Protein AF-A0A5B7J741-F1 (afdb_monomer)

Nearest PDB structures (foldseek):
  6kun-assembly1_A-2  TM=9.469E-01  e=1.912E-02  Oryza sativa Indi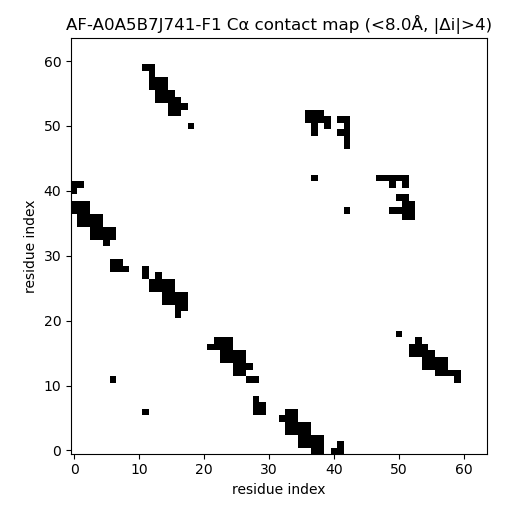ca Group
  6kwb-assembly2_B  TM=9.453E-01  e=2.951E-02  Arabidopsis thaliana
  6xjj-assembly1_A  TM=9.300E-01  e=2.774E-02  Talaromyces stipitatus ATCC 10500
  6ttn-assembly1_A  TM=8.766E-01  e=8.471E-02  Datura metel
  6tto-assembly1_A  TM=8.707E-01  e=1.086E-01  Datura metel

Foldseek 3Di:
DKDKAQDDQVFWFKWWQDPPPRDIDTDHHDPPDIDIFDDPVNCVVVVNPDPGTHIDGDDPPDDD

Mean predicted aligned error: 3.81 Å

Structure (mmCIF, N/CA/C/O backbone):
data_AF-A0A5B7J741-F1
#
_entry.id   AF-A0A5B7J741-F1
#
loop_
_atom_site.group_PDB
_atom_site.id
_atom_site.type_symbol
_atom_site.label_atom_id
_atom_site.label_alt_id
_atom_site.label_comp_id
_atom_site.label_asym_id
_atom_site.label_entity_id
_atom_site.label_seq_id
_atom_site.pdbx_PDB_ins_code
_atom_site.Cartn_x
_atom_site.Cartn_y
_atom_site.Cartn_z
_atom_site.occupancy
_atom_site.B_iso_or_equiv
_atom_site.auth_seq_id
_atom_site.auth_comp_id
_atom_site.auth_asym_id
_atom_site.auth_atom_id
_atom_site.pdbx_PDB_model_num
ATOM 1 N N . MET A 1 1 ? -15.262 -2.192 3.454 1.00 89.81 1 MET A N 1
ATOM 2 C CA . MET A 1 1 ? -14.859 -1.980 2.052 1.00 89.81 1 MET A CA 1
ATOM 3 C C . MET A 1 1 ? -13.348 -2.019 1.899 1.00 89.81 1 MET A C 1
ATOM 5 O O . MET A 1 1 ? -12.634 -1.270 2.559 1.00 89.81 1 MET A O 1
ATOM 9 N N . VAL A 1 2 ? -12.884 -2.932 1.056 1.00 97.12 2 VAL A N 1
ATOM 10 C CA . VAL A 1 2 ? -11.468 -3.189 0.788 1.00 97.12 2 VAL A CA 1
ATOM 11 C C . VAL A 1 2 ? -11.255 -3.262 -0.719 1.00 97.12 2 VAL A C 1
ATOM 13 O O . VAL A 1 2 ? -12.191 -3.592 -1.446 1.00 97.12 2 VAL A O 1
ATOM 16 N N . THR A 1 3 ? -10.033 -2.993 -1.160 1.00 97.88 3 THR A N 1
ATOM 17 C CA . THR A 1 3 ? -9.586 -3.246 -2.535 1.00 97.88 3 THR A CA 1
ATOM 18 C C . THR A 1 3 ? -8.502 -4.312 -2.497 1.00 97.88 3 THR A C 1
ATOM 20 O O . THR A 1 3 ? -7.581 -4.206 -1.688 1.00 97.88 3 THR A O 1
ATOM 23 N N . LEU A 1 4 ? -8.603 -5.320 -3.363 1.00 97.88 4 LEU A N 1
ATOM 24 C CA . LEU A 1 4 ? -7.552 -6.312 -3.581 1.00 97.88 4 LEU A CA 1
ATOM 25 C C . LEU A 1 4 ? -6.822 -5.974 -4.877 1.00 97.88 4 LEU A C 1
ATOM 27 O O . LEU A 1 4 ? -7.459 -5.769 -5.907 1.00 97.88 4 LEU A O 1
ATOM 31 N N . LEU A 1 5 ? -5.498 -5.904 -4.810 1.00 97.19 5 LEU A N 1
ATOM 32 C CA . LEU A 1 5 ? -4.638 -5.539 -5.925 1.00 97.19 5 LEU A CA 1
ATOM 33 C C . LEU A 1 5 ? -3.624 -6.655 -6.179 1.00 97.19 5 LEU A C 1
ATOM 35 O O . LEU A 1 5 ? -2.859 -7.023 -5.284 1.00 97.19 5 LEU A O 1
ATOM 39 N N . ALA A 1 6 ? -3.613 -7.166 -7.408 1.00 96.75 6 ALA A N 1
ATOM 40 C CA . ALA A 1 6 ? -2.518 -7.984 -7.909 1.00 96.75 6 ALA A CA 1
ATOM 41 C C . ALA A 1 6 ? -1.355 -7.072 -8.314 1.00 96.75 6 ALA A C 1
ATOM 43 O O . ALA A 1 6 ? -1.563 -6.049 -8.965 1.00 96.75 6 ALA A O 1
ATOM 44 N N . THR A 1 7 ? -0.142 -7.441 -7.914 1.00 95.62 7 THR A N 1
ATOM 45 C CA . THR A 1 7 ? 1.094 -6.763 -8.315 1.00 95.62 7 THR A CA 1
ATOM 46 C C . THR A 1 7 ? 1.931 -7.702 -9.167 1.00 95.62 7 THR A C 1
ATOM 48 O O . THR A 1 7 ? 1.773 -8.921 -9.081 1.00 95.62 7 THR A O 1
ATOM 51 N N . PHE A 1 8 ? 2.837 -7.140 -9.959 1.00 94.19 8 PHE A N 1
ATOM 52 C CA . PHE A 1 8 ? 3.715 -7.880 -10.861 1.00 94.19 8 PHE A CA 1
ATOM 53 C C . PHE A 1 8 ? 5.131 -7.319 -10.749 1.00 94.19 8 PHE A C 1
ATOM 55 O O . PHE A 1 8 ? 5.303 -6.132 -10.470 1.00 94.19 8 PHE A O 1
ATOM 62 N N . GLN A 1 9 ? 6.135 -8.172 -10.942 1.00 92.31 9 GLN A N 1
ATOM 63 C CA . GLN A 1 9 ? 7.543 -7.813 -10.763 1.00 92.31 9 GLN A CA 1
ATOM 64 C C . GLN A 1 9 ? 7.988 -6.709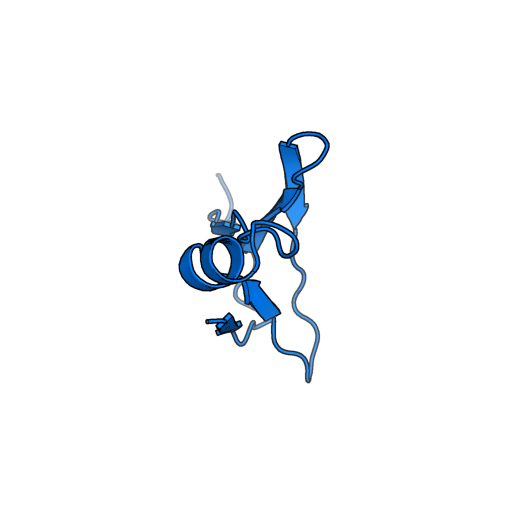 -11.736 1.00 92.31 9 GLN A C 1
ATOM 66 O O . GLN A 1 9 ? 8.818 -5.874 -11.392 1.00 92.31 9 GLN A O 1
ATOM 71 N N . GLU A 1 10 ? 7.411 -6.696 -12.935 1.00 93.19 10 GLU A N 1
ATOM 72 C CA . GLU A 1 10 ? 7.720 -5.778 -14.030 1.00 93.19 10 GLU A CA 1
ATOM 73 C C . GLU A 1 10 ? 7.145 -4.370 -13.813 1.00 93.19 10 GLU A C 1
ATOM 75 O O . GLU A 1 10 ? 7.547 -3.434 -14.500 1.00 93.19 10 GLU A O 1
ATOM 80 N N . TYR A 1 11 ? 6.230 -4.207 -12.850 1.00 92.12 11 TYR A N 1
ATOM 81 C CA . TYR A 1 11 ? 5.537 -2.946 -12.575 1.00 92.12 11 TYR A CA 1
ATOM 82 C C . TYR A 1 11 ? 5.676 -2.536 -11.095 1.00 92.12 11 TYR A C 1
ATOM 84 O O . TYR A 1 11 ? 4.702 -2.612 -10.335 1.00 92.12 11 TYR A O 1
ATOM 92 N N . PRO A 1 12 ? 6.881 -2.121 -10.649 1.00 92.75 12 PRO A N 1
ATOM 93 C CA . PRO A 1 12 ? 7.084 -1.593 -9.305 1.00 92.75 12 PRO A CA 1
ATOM 94 C C . PRO A 1 12 ? 6.585 -0.140 -9.185 1.00 92.75 12 PRO A C 1
ATOM 96 O O . PRO A 1 12 ? 6.068 0.446 -10.133 1.00 92.75 12 PRO A O 1
ATOM 99 N N . GLY A 1 13 ? 6.726 0.449 -7.993 1.00 95.00 13 GLY A N 1
ATOM 100 C CA . GLY A 1 13 ? 6.401 1.861 -7.740 1.00 95.00 13 GLY A CA 1
ATOM 101 C C . GLY A 1 13 ? 5.181 2.094 -6.850 1.00 95.00 13 GLY A C 1
ATOM 102 O O . GLY A 1 13 ? 4.889 3.237 -6.498 1.00 95.00 13 GLY A O 1
ATOM 103 N N . LEU A 1 14 ? 4.475 1.037 -6.433 1.00 97.19 14 LEU A N 1
ATOM 104 C CA . LEU A 1 14 ? 3.441 1.161 -5.409 1.00 97.19 14 LEU A CA 1
ATOM 105 C C . LEU A 1 14 ? 4.075 1.517 -4.062 1.00 97.19 14 LEU A C 1
ATOM 107 O O . LEU A 1 14 ? 4.909 0.785 -3.531 1.00 97.19 14 LEU A O 1
ATOM 111 N N . GLN A 1 15 ? 3.610 2.617 -3.484 1.00 97.81 15 GLN A N 1
ATOM 112 C CA . GLN A 1 15 ? 4.074 3.136 -2.207 1.00 97.81 15 GLN A CA 1
ATOM 113 C C . GLN A 1 15 ? 2.899 3.406 -1.277 1.00 97.81 15 GLN A C 1
ATOM 115 O O . GLN A 1 15 ? 1.847 3.886 -1.706 1.00 97.81 15 GLN A O 1
ATOM 120 N N . VAL A 1 16 ? 3.089 3.154 0.015 1.00 97.69 16 VAL A N 1
ATOM 121 C CA . VAL A 1 16 ? 2.130 3.503 1.069 1.00 97.69 16 VAL A CA 1
ATOM 122 C C . VAL A 1 16 ? 2.734 4.519 2.022 1.00 97.69 16 VAL A C 1
ATOM 124 O O . VAL A 1 16 ? 3.917 4.468 2.344 1.00 97.69 16 VAL A O 1
ATOM 127 N N . ARG A 1 17 ? 1.910 5.453 2.493 1.00 97.81 17 ARG A N 1
ATOM 128 C CA . ARG A 1 17 ? 2.288 6.395 3.542 1.00 97.81 17 ARG A CA 1
ATOM 129 C C . ARG A 1 17 ? 1.907 5.819 4.899 1.00 97.81 17 ARG A C 1
ATOM 131 O O . ARG A 1 17 ? 0.723 5.608 5.174 1.00 97.81 17 ARG A O 1
ATOM 138 N N . TRP A 1 18 ? 2.898 5.596 5.751 1.00 96.19 18 TRP A N 1
ATOM 139 C CA . TRP A 1 18 ? 2.687 5.135 7.112 1.00 96.19 18 TRP A CA 1
ATOM 140 C C . TRP A 1 18 ? 1.995 6.206 7.952 1.00 96.19 18 TRP A C 1
ATOM 142 O O . TRP A 1 18 ? 2.307 7.391 7.880 1.00 96.19 18 TRP A O 1
ATOM 152 N N . TRP A 1 19 ? 1.027 5.793 8.763 1.00 92.75 19 TRP A N 1
ATOM 153 C CA . TRP A 1 19 ? 0.155 6.731 9.471 1.00 92.75 19 TRP A CA 1
ATOM 154 C C . TRP A 1 19 ? 0.797 7.361 10.713 1.00 92.75 19 TRP A C 1
ATOM 156 O O . TRP A 1 19 ? 0.306 8.389 11.171 1.00 92.75 19 TRP A O 1
ATOM 166 N N . LYS A 1 20 ? 1.846 6.748 11.285 1.00 94.06 20 LYS A N 1
ATOM 167 C CA . LYS A 1 20 ? 2.468 7.246 12.526 1.00 94.06 20 LYS A CA 1
ATOM 168 C C . LYS A 1 20 ? 3.405 8.425 12.285 1.00 94.06 20 LYS A C 1
ATOM 170 O O . LYS A 1 20 ? 3.413 9.354 13.080 1.00 94.06 20 LYS A O 1
ATOM 175 N N . ASP A 1 21 ? 4.191 8.368 11.217 1.00 96.94 21 ASP A N 1
ATOM 176 C CA . ASP A 1 21 ? 5.295 9.300 10.954 1.00 96.94 21 ASP A CA 1
ATOM 177 C C . ASP A 1 21 ? 5.288 9.863 9.525 1.00 96.94 21 ASP A C 1
ATOM 179 O O . ASP A 1 21 ? 6.188 10.608 9.151 1.00 96.94 21 ASP A O 1
ATOM 183 N N . ASN A 1 22 ? 4.269 9.538 8.723 1.00 95.81 22 ASN A N 1
ATOM 184 C CA . ASN A 1 22 ? 4.172 9.908 7.311 1.00 95.81 22 ASN A CA 1
ATOM 185 C C . ASN A 1 22 ? 5.322 9.392 6.431 1.00 95.81 22 ASN A C 1
ATOM 187 O O . ASN A 1 22 ? 5.477 9.874 5.306 1.00 95.81 22 ASN A O 1
ATOM 191 N N . SER A 1 23 ? 6.087 8.399 6.894 1.00 97.81 23 SER A N 1
ATOM 192 C CA . SER A 1 23 ? 7.107 7.740 6.080 1.00 97.81 23 SER A CA 1
ATOM 193 C C . SER A 1 23 ? 6.483 7.061 4.865 1.00 97.81 23 SER A C 1
ATOM 195 O O . SER A 1 23 ? 5.326 6.634 4.879 1.00 97.81 23 SER A O 1
ATOM 197 N N . ILE A 1 24 ? 7.251 6.992 3.784 1.00 97.81 24 ILE A N 1
ATOM 198 C CA . ILE A 1 24 ? 6.856 6.303 2.561 1.00 97.81 24 ILE A CA 1
ATOM 199 C C . ILE A 1 24 ? 7.507 4.927 2.568 1.00 97.81 24 ILE A C 1
ATOM 201 O O . ILE A 1 24 ? 8.710 4.816 2.780 1.00 97.81 24 ILE A O 1
ATOM 205 N N . ILE A 1 25 ? 6.701 3.897 2.336 1.00 97.25 25 ILE A N 1
ATOM 206 C CA . ILE A 1 25 ? 7.124 2.501 2.324 1.00 97.25 25 ILE A CA 1
ATOM 207 C C . ILE A 1 25 ? 6.805 1.929 0.944 1.00 97.25 25 ILE A C 1
ATOM 209 O O . ILE A 1 25 ? 5.647 1.962 0.517 1.00 97.25 25 ILE A O 1
ATOM 213 N N . ASP A 1 26 ? 7.818 1.402 0.261 1.00 96.81 26 ASP A N 1
ATOM 214 C CA . ASP A 1 26 ? 7.633 0.653 -0.980 1.00 96.81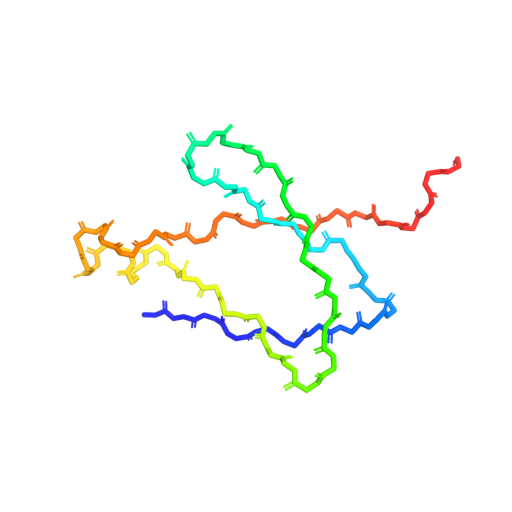 26 ASP A CA 1
ATOM 215 C C . ASP A 1 26 ? 6.928 -0.676 -0.708 1.00 96.81 26 ASP A C 1
ATOM 217 O O . ASP A 1 26 ? 7.217 -1.381 0.263 1.00 96.81 26 ASP A O 1
ATOM 221 N N . VAL A 1 27 ? 5.996 -1.030 -1.588 1.00 96.69 27 VAL A N 1
ATOM 222 C CA . VAL A 1 27 ? 5.279 -2.301 -1.537 1.00 96.69 27 VAL A CA 1
ATOM 223 C C . VAL A 1 27 ? 5.870 -3.222 -2.603 1.00 96.69 27 VAL A C 1
ATOM 225 O O . VAL A 1 27 ? 5.515 -3.093 -3.777 1.00 96.69 27 VAL A O 1
ATOM 228 N N . PRO A 1 28 ?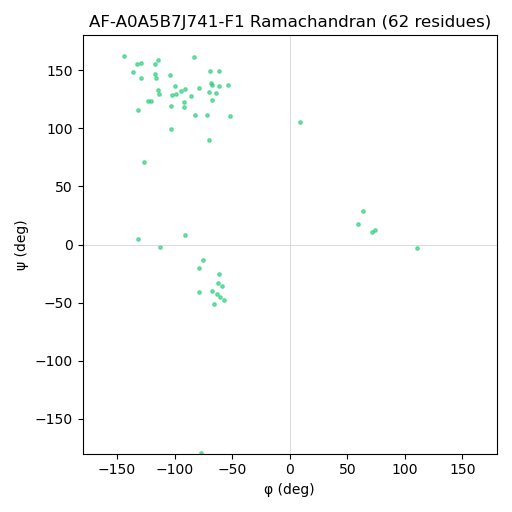 6.771 -4.151 -2.236 1.00 94.31 28 PRO A N 1
ATOM 229 C CA . PRO A 1 28 ? 7.370 -5.052 -3.207 1.00 94.31 28 PRO A CA 1
ATOM 230 C C . PRO A 1 28 ? 6.335 -6.045 -3.737 1.00 94.31 28 PRO A C 1
ATOM 232 O O . PRO A 1 28 ? 5.424 -6.477 -3.020 1.00 94.31 28 PRO A O 1
ATOM 235 N N . HIS A 1 29 ? 6.509 -6.460 -4.991 1.00 95.19 29 HIS A N 1
ATOM 236 C CA . HIS A 1 29 ? 5.799 -7.623 -5.498 1.00 95.19 29 HIS A CA 1
ATOM 237 C C . HIS A 1 29 ? 6.190 -8.870 -4.690 1.00 95.19 29 HIS A C 1
ATOM 239 O O . HIS A 1 29 ? 7.364 -9.100 -4.393 1.00 95.19 29 HIS A O 1
ATOM 245 N N . LYS A 1 30 ? 5.194 -9.690 -4.342 1.00 96.56 30 LYS A N 1
ATOM 246 C CA . LYS A 1 30 ? 5.401 -10.991 -3.709 1.00 96.56 30 LYS A CA 1
ATOM 247 C C . LYS A 1 30 ? 4.567 -12.044 -4.447 1.00 96.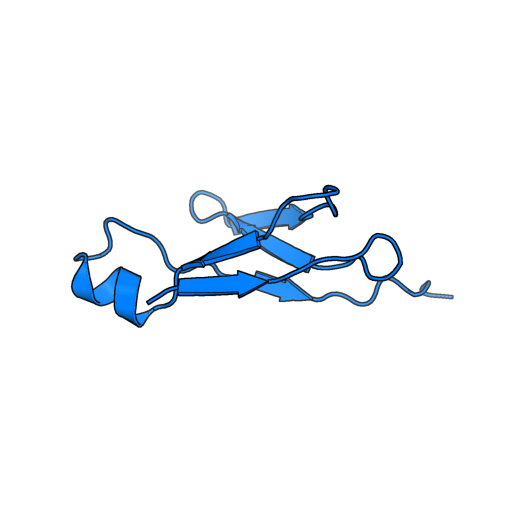56 30 LYS A C 1
ATOM 249 O O . LYS A 1 30 ? 3.337 -11.962 -4.399 1.00 96.56 30 LYS A O 1
ATOM 254 N N . PRO A 1 31 ? 5.197 -13.040 -5.095 1.00 95.94 31 PRO A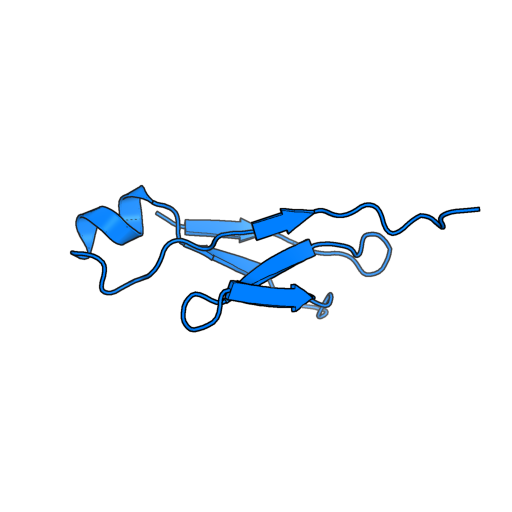 N 1
ATOM 255 C CA . PRO A 1 31 ? 4.474 -14.075 -5.827 1.00 95.94 31 PRO A CA 1
ATOM 256 C C . PRO A 1 31 ? 3.419 -14.776 -4.961 1.00 95.94 31 PRO A C 1
ATOM 258 O O . PRO A 1 31 ? 3.650 -15.069 -3.784 1.00 95.94 31 PRO A O 1
ATOM 261 N N . GLY A 1 32 ? 2.237 -15.013 -5.534 1.00 96.81 32 GLY A N 1
ATOM 262 C CA . GLY A 1 32 ? 1.110 -15.660 -4.849 1.00 96.81 32 GLY A CA 1
ATOM 263 C C . GLY A 1 32 ? 0.415 -14.813 -3.774 1.00 96.81 32 GLY A C 1
ATOM 264 O O . GLY A 1 32 ? -0.388 -15.352 -3.019 1.00 96.81 32 GLY A O 1
ATOM 265 N N . HIS A 1 33 ? 0.715 -13.513 -3.673 1.00 96.88 33 HIS A N 1
ATOM 266 C CA . HIS A 1 33 ? 0.082 -12.606 -2.713 1.00 96.88 33 HIS A CA 1
ATOM 267 C C . HIS A 1 33 ? -0.699 -11.493 -3.419 1.00 96.88 33 HIS A C 1
ATOM 269 O O . HIS A 1 33 ? -0.399 -11.113 -4.549 1.00 96.88 33 HIS A O 1
ATOM 275 N N . LEU A 1 34 ? -1.686 -10.945 -2.710 1.00 97.62 34 LEU A N 1
ATOM 276 C CA . LEU A 1 34 ? -2.416 -9.740 -3.096 1.00 97.62 34 LEU A CA 1
ATOM 277 C C . LEU A 1 34 ? -2.176 -8.647 -2.058 1.00 97.62 34 LEU A C 1
ATOM 279 O O . LEU A 1 34 ? -2.079 -8.922 -0.859 1.00 97.62 34 LEU A O 1
ATOM 283 N N . VAL A 1 35 ? -2.138 -7.400 -2.515 1.00 97.50 35 VAL A N 1
ATOM 284 C CA . VAL A 1 35 ? -2.135 -6.231 -1.636 1.00 97.50 35 VAL A CA 1
ATOM 285 C C . VAL A 1 35 ? -3.581 -5.885 -1.292 1.00 97.50 35 VAL A C 1
ATOM 287 O O . VAL A 1 35 ? -4.416 -5.730 -2.182 1.00 97.50 35 VAL A O 1
ATOM 290 N N . MET A 1 36 ? -3.883 -5.746 -0.001 1.00 97.50 36 MET A N 1
ATOM 291 C CA . MET A 1 36 ? -5.191 -5.295 0.473 1.00 97.50 36 MET A CA 1
ATOM 292 C C . MET A 1 36 ? -5.112 -3.834 0.915 1.00 97.50 36 MET A C 1
ATOM 294 O O . MET A 1 36 ? -4.410 -3.505 1.870 1.00 97.50 36 MET A O 1
ATOM 298 N N . ASN A 1 37 ? -5.885 -2.966 0.266 1.00 96.56 37 ASN A N 1
ATOM 299 C CA . ASN A 1 37 ? -6.054 -1.578 0.684 1.00 96.56 37 ASN A CA 1
ATOM 300 C C . ASN A 1 37 ? -7.357 -1.405 1.465 1.00 96.56 37 ASN A C 1
ATOM 302 O O . ASN A 1 37 ? -8.415 -1.897 1.063 1.00 96.56 37 ASN A O 1
ATOM 306 N N . ILE A 1 38 ? -7.288 -0.656 2.564 1.00 97.81 38 ILE A N 1
ATOM 307 C CA . ILE A 1 38 ? -8.453 -0.273 3.362 1.00 97.81 38 ILE A CA 1
ATOM 308 C C . ILE A 1 38 ? -8.963 1.067 2.835 1.00 97.81 38 ILE A C 1
ATOM 310 O O . ILE A 1 38 ? -8.218 2.044 2.798 1.00 97.81 38 ILE A O 1
ATOM 314 N N . GLY A 1 39 ? -10.233 1.116 2.429 1.00 97.00 39 GLY A N 1
ATOM 315 C CA . GLY A 1 39 ? -10.866 2.348 1.955 1.00 97.00 39 GLY A CA 1
ATOM 316 C C . GLY A 1 39 ? -11.400 3.230 3.087 1.00 97.00 39 GLY A C 1
ATOM 317 O O . GLY A 1 39 ? -11.662 2.753 4.196 1.00 97.00 39 GLY A O 1
ATOM 318 N N . ASP A 1 40 ? -11.641 4.508 2.778 1.00 97.00 40 ASP A N 1
ATOM 319 C CA . ASP A 1 40 ? -12.171 5.489 3.737 1.00 97.00 40 ASP A CA 1
ATOM 320 C C . ASP A 1 40 ? -13.532 5.062 4.314 1.00 97.00 40 ASP A C 1
ATOM 322 O O . ASP A 1 40 ? -13.762 5.229 5.510 1.00 97.00 40 ASP A O 1
ATOM 326 N N . LEU A 1 41 ? -14.396 4.409 3.523 1.00 97.75 41 LEU A N 1
ATOM 327 C CA . LEU A 1 41 ? -15.681 3.897 4.015 1.00 97.75 41 LEU A CA 1
ATOM 328 C C . LEU A 1 41 ? -15.499 2.863 5.136 1.00 97.75 41 LEU A C 1
ATOM 330 O O . LEU A 1 41 ? -16.158 2.954 6.164 1.00 97.75 41 LEU A O 1
ATOM 334 N N . LEU A 1 42 ? -14.579 1.900 4.985 1.00 97.38 42 LEU A N 1
ATOM 335 C CA . LEU A 1 42 ? -14.331 0.903 6.036 1.00 97.38 42 LEU A CA 1
ATOM 336 C C . LEU A 1 42 ? -13.711 1.535 7.278 1.00 97.38 42 LEU A C 1
ATOM 338 O O . LEU A 1 42 ? -14.075 1.188 8.400 1.00 97.38 42 LEU A O 1
ATOM 342 N N . SER A 1 43 ? -12.783 2.466 7.073 1.00 97.50 43 SER A N 1
ATOM 343 C CA . SER A 1 43 ? -12.208 3.251 8.161 1.00 97.50 43 SER A CA 1
ATOM 344 C C . SER A 1 43 ? -13.311 3.984 8.932 1.00 97.50 43 SER A C 1
ATOM 346 O O . SER A 1 43 ? -13.373 3.884 10.153 1.00 97.50 43 SER A O 1
ATOM 348 N N . HIS A 1 44 ? -14.236 4.649 8.237 1.00 97.75 44 HIS A N 1
ATOM 349 C CA . HIS A 1 44 ? -15.337 5.382 8.857 1.00 97.75 44 HIS A CA 1
ATOM 350 C C . HIS A 1 44 ? -16.320 4.461 9.594 1.00 97.75 44 HIS A C 1
ATOM 352 O O . HIS A 1 44 ? -16.569 4.662 10.780 1.00 97.75 44 HIS A O 1
ATOM 358 N N . THR A 1 45 ? -16.815 3.401 8.946 1.00 97.94 45 THR A N 1
ATOM 359 C CA . THR A 1 45 ? -17.759 2.450 9.561 1.00 97.94 45 THR A CA 1
ATOM 360 C C . THR A 1 45 ? -17.164 1.730 10.776 1.00 97.94 45 THR A C 1
ATOM 362 O O . THR A 1 45 ? -17.897 1.324 11.671 1.00 97.94 45 THR A O 1
ATOM 365 N N . THR A 1 46 ? -15.835 1.594 10.855 1.00 97.38 46 THR A N 1
ATOM 366 C CA . THR A 1 46 ? -15.146 0.999 12.017 1.00 97.38 46 THR A CA 1
ATOM 367 C C . THR A 1 46 ? -14.746 2.013 13.092 1.00 97.38 46 THR A C 1
ATOM 369 O O . THR A 1 46 ? -14.015 1.660 14.020 1.00 97.38 46 THR A O 1
ATOM 372 N N . GLY A 1 47 ? -15.183 3.273 12.988 1.00 96.9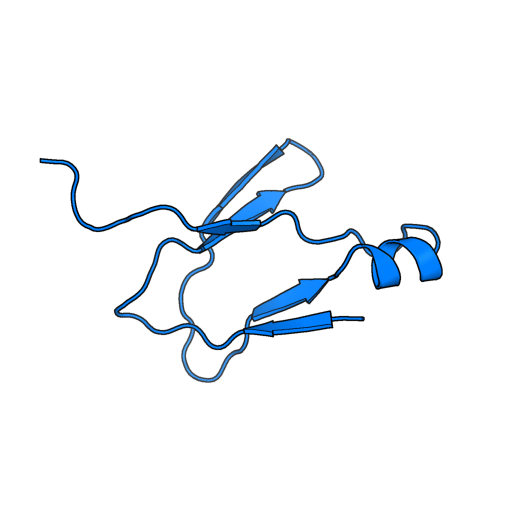4 47 GLY A N 1
ATOM 373 C CA . GLY A 1 47 ? -14.815 4.333 13.932 1.00 96.94 47 GLY A CA 1
ATOM 374 C C . GLY A 1 47 ? -13.314 4.646 13.928 1.00 96.94 47 GLY A C 1
ATOM 375 O O . GLY A 1 47 ? -12.748 5.008 14.954 1.00 96.94 47 GLY A O 1
AT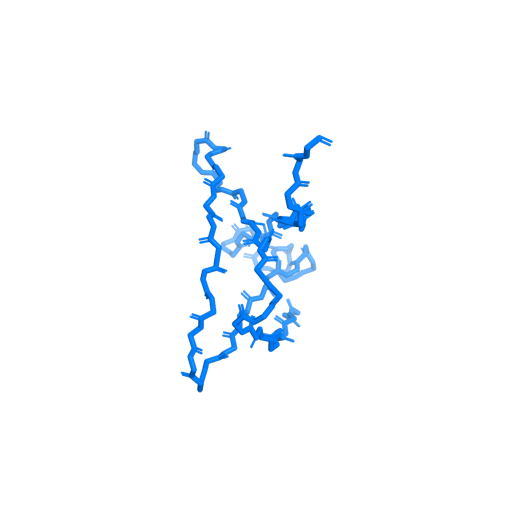OM 376 N N . GLY A 1 48 ? -12.636 4.434 12.798 1.00 93.75 48 GLY A N 1
ATOM 377 C CA . GLY A 1 48 ? -11.207 4.693 12.631 1.00 93.75 48 GLY A CA 1
ATOM 378 C C . GLY A 1 48 ? -10.280 3.681 13.307 1.00 93.75 48 GLY A C 1
ATOM 379 O O . GLY A 1 48 ? -9.078 3.958 13.408 1.00 93.75 48 GLY A O 1
ATOM 380 N N . LYS A 1 49 ? -10.801 2.530 13.767 1.00 94.88 49 LYS A N 1
ATOM 381 C CA . LYS A 1 49 ? -9.986 1.399 14.257 1.00 94.88 49 LYS A CA 1
ATOM 382 C C . LYS A 1 49 ? -9.107 0.834 13.144 1.00 94.88 49 LYS A C 1
ATOM 384 O O . LYS A 1 49 ? -7.928 0.574 13.360 1.00 94.88 49 LYS A O 1
ATOM 389 N N . LEU A 1 50 ? -9.677 0.697 11.948 1.00 96.06 50 LEU A N 1
ATOM 390 C CA . LEU A 1 50 ? -8.924 0.451 10.726 1.00 96.06 50 LEU A CA 1
ATOM 391 C C . LEU A 1 50 ? -8.580 1.792 10.080 1.00 96.06 50 LEU A C 1
ATOM 393 O O . LEU A 1 50 ? -9.437 2.665 9.981 1.00 96.06 50 LEU A O 1
ATOM 397 N N . LYS A 1 51 ? -7.327 1.965 9.650 1.00 95.81 51 LYS A N 1
ATOM 398 C CA . LYS A 1 51 ? -6.873 3.187 8.975 1.00 95.81 51 LYS A CA 1
ATOM 399 C C . LYS A 1 51 ? -6.960 3.002 7.469 1.00 95.81 51 LYS A C 1
ATOM 401 O O . LYS A 1 51 ? -6.483 1.997 6.951 1.00 95.81 51 LYS A O 1
ATOM 406 N N . ALA A 1 52 ? -7.543 3.975 6.776 1.00 97.19 52 ALA A N 1
ATOM 407 C CA . ALA A 1 52 ? -7.561 3.968 5.322 1.00 97.19 52 ALA A CA 1
ATOM 408 C C . ALA A 1 52 ? -6.137 4.074 4.757 1.00 97.19 52 ALA A C 1
ATOM 410 O O . ALA A 1 52 ? -5.361 4.948 5.158 1.00 97.19 52 ALA A O 1
ATOM 411 N N . THR A 1 53 ? -5.800 3.188 3.822 1.00 96.94 53 THR A N 1
ATOM 412 C CA . THR A 1 53 ? -4.462 3.111 3.238 1.00 96.94 53 THR A CA 1
ATOM 413 C C . THR A 1 53 ? -4.236 4.301 2.313 1.00 96.94 53 THR A C 1
ATOM 415 O O . THR A 1 53 ? -4.830 4.391 1.236 1.00 96.94 53 THR A O 1
ATOM 418 N N . LYS A 1 54 ? -3.344 5.217 2.702 1.00 97.56 54 LYS A N 1
ATOM 419 C CA . LYS A 1 54 ? -2.865 6.277 1.808 1.00 97.56 54 LYS A CA 1
ATOM 420 C C . LYS A 1 54 ? -1.753 5.695 0.942 1.00 97.56 54 LYS A C 1
ATOM 422 O O . LYS A 1 54 ? -0.694 5.358 1.459 1.00 97.56 54 LYS A O 1
ATOM 427 N N . HIS A 1 55 ? -2.022 5.545 -0.347 1.00 97.00 55 HIS A N 1
ATOM 428 C CA . HIS A 1 55 ? -1.116 4.933 -1.310 1.00 97.00 55 HIS A CA 1
ATOM 429 C C . HIS A 1 55 ? -0.934 5.842 -2.526 1.00 97.00 55 HIS A C 1
ATOM 431 O O . HIS A 1 55 ? -1.786 6.684 -2.811 1.00 97.00 55 HIS A O 1
ATOM 437 N N . ARG A 1 56 ? 0.188 5.680 -3.222 1.00 96.56 56 ARG A N 1
ATOM 438 C CA . ARG A 1 56 ? 0.494 6.331 -4.498 1.00 96.56 56 ARG A CA 1
ATOM 439 C C . ARG A 1 56 ? 1.276 5.367 -5.380 1.00 96.56 56 ARG A C 1
ATOM 441 O O . ARG A 1 56 ? 1.854 4.408 -4.872 1.00 96.56 56 ARG A O 1
ATOM 448 N N . VAL A 1 57 ? 1.322 5.655 -6.671 1.00 95.50 57 VAL A N 1
ATOM 449 C CA . VAL A 1 57 ? 2.237 4.998 -7.604 1.00 95.50 57 VAL A CA 1
ATOM 450 C C . VAL A 1 57 ? 3.221 6.052 -8.081 1.00 95.50 57 VAL A C 1
ATOM 452 O O . VAL A 1 57 ? 2.805 7.151 -8.448 1.00 95.50 57 VAL A O 1
ATOM 455 N N . VAL A 1 58 ?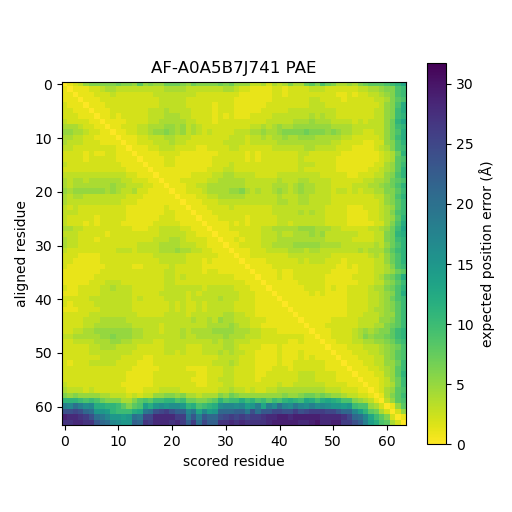 4.510 5.743 -8.006 1.00 95.06 58 VAL A N 1
ATOM 456 C CA . VAL A 1 58 ? 5.571 6.555 -8.605 1.00 95.06 58 VAL A CA 1
ATOM 457 C C . VAL A 1 58 ? 6.064 5.870 -9.867 1.00 95.06 58 VAL A C 1
ATOM 459 O O . VAL A 1 58 ? 6.084 4.640 -9.932 1.00 95.06 58 VAL A O 1
ATOM 462 N N . ASP A 1 59 ? 6.448 6.663 -10.863 1.00 88.88 59 ASP A N 1
ATOM 463 C CA . ASP A 1 59 ? 7.141 6.110 -12.016 1.00 88.88 59 ASP A CA 1
ATOM 464 C C . ASP A 1 59 ? 8.547 5.679 -11.587 1.00 88.88 59 ASP A C 1
ATOM 466 O O . ASP A 1 59 ? 9.258 6.401 -10.889 1.00 88.88 59 ASP A O 1
ATOM 470 N N . THR A 1 60 ? 8.906 4.457 -11.956 1.00 80.56 60 THR A N 1
ATOM 471 C CA . THR A 1 60 ? 10.220 3.860 -11.691 1.00 80.56 60 THR A CA 1
ATOM 472 C C . THR A 1 60 ? 11.008 3.656 -12.983 1.00 80.56 60 THR A C 1
ATOM 474 O O . THR A 1 60 ? 12.165 3.231 -12.935 1.00 80.56 60 THR A O 1
ATOM 477 N N . CYS A 1 61 ? 10.412 3.981 -14.138 1.00 65.38 61 CYS A N 1
ATOM 478 C CA . CYS A 1 61 ? 11.079 4.006 -15.425 1.00 65.38 61 CYS A CA 1
ATOM 479 C C . CYS A 1 61 ? 12.054 5.188 -15.453 1.00 65.38 61 CYS A C 1
ATOM 481 O O . CYS A 1 61 ? 11.685 6.295 -15.814 1.00 65.38 61 CYS A O 1
ATOM 483 N N . GLY A 1 62 ? 13.284 4.908 -15.016 1.00 57.62 62 GLY A N 1
ATOM 484 C CA . GLY A 1 62 ? 14.477 5.753 -15.041 1.00 57.62 62 GLY A CA 1
ATOM 485 C C . GLY A 1 62 ? 14.295 7.216 -15.441 1.00 57.62 62 GLY A C 1
ATOM 486 O O . GLY A 1 62 ? 14.255 7.520 -16.631 1.00 57.62 62 GLY A O 1
ATOM 487 N N . ASP A 1 63 ? 14.367 8.109 -14.451 1.00 46.72 63 ASP A N 1
ATOM 488 C CA . ASP A 1 63 ? 14.918 9.443 -14.679 1.00 46.72 63 ASP A CA 1
ATOM 489 C C . ASP A 1 63 ? 16.298 9.287 -15.353 1.00 46.72 63 ASP A C 1
ATOM 491 O O . ASP A 1 63 ? 17.263 8.790 -14.756 1.00 46.72 63 ASP A O 1
ATOM 495 N N . ARG A 1 64 ? 16.362 9.683 -16.625 1.00 41.78 64 ARG A N 1
ATOM 496 C CA . ARG A 1 64 ? 17.552 10.172 -17.320 1.00 41.78 64 ARG A CA 1
ATOM 497 C C . ARG A 1 64 ? 17.252 11.570 -17.825 1.00 41.78 64 ARG A C 1
ATOM 499 O O . ARG A 1 64 ? 16.200 11.722 -18.482 1.00 41.78 64 ARG A O 1
#

Radius of gyration: 13.37 Å; Cα contacts (8 Å, |Δi|>4): 94; chains: 1; bounding box: 35×26×32 Å

InterPro domains:
  IPR027443 Isopenicillin N synthase-like superfamily [G3DSA:2.60.120.330] (1-64)
  IPR044861 Isopenicillin N synthase-like, Fe(2+) 2OG dioxygenase domain [PF03171] (3-62)

pLDDT: mean 93.14, std 10.99, range [41.78, 97.94]

Secondary structure (DSSP, 8-state):
-EEEEE--TTS--EEEE-TTT--EEE----TT-EEEEEPHHHHHHTTTSSPP-EEEE---S---

Organism: Portunus trituberculatus (NCBI:txid210409)

Sequence (64 aa):
MVTLLATFQEYPGLQVRWWKDNSIIDVPHKPGHLVMNIGDLLSHTTGGKLKATKHRVVDTCGDR

Solvent-accessible surface area (backbone atoms only — not comparable to full-atom values): 4031 Å² total; per-residue (Å²): 91,71,46,81,39,83,68,46,83,94,62,64,38,43,32,35,47,43,87,90,78,66,46,77,41,79,56,76,61,53,92,98,54,66,48,79,41,38,35,62,67,33,12,56,79,52,75,56,75,45,68,47,59,49,66,51,75,48,89,71,82,68,96,124